Protein AF-A0AAD6B1Y8-F1 (afdb_monomer_lite)

Structure (mmCIF, N/CA/C/O backbone):
data_AF-A0AAD6B1Y8-F1
#
_entry.id   AF-A0AAD6B1Y8-F1
#
loop_
_atom_site.group_PDB
_atom_site.id
_atom_site.type_symbol
_atom_site.label_atom_id
_atom_site.label_alt_id
_atom_site.label_comp_id
_atom_site.label_asym_id
_atom_site.label_entity_id
_atom_site.label_seq_id
_atom_site.pdbx_PDB_ins_code
_atom_site.Cartn_x
_atom_site.Cartn_y
_atom_site.Cartn_z
_atom_site.occupancy
_atom_site.B_iso_or_equiv
_atom_site.auth_seq_id
_atom_site.auth_comp_id
_atom_site.auth_asym_id
_atom_site.auth_atom_id
_atom_site.pdbx_PDB_model_num
ATOM 1 N N . MET A 1 1 ? -4.781 -12.035 44.241 1.00 26.91 1 MET A N 1
ATOM 2 C CA . MET A 1 1 ? -5.390 -10.753 43.841 1.00 26.91 1 MET A CA 1
ATOM 3 C C . MET A 1 1 ? -4.425 -10.147 42.838 1.00 26.91 1 MET A C 1
ATOM 5 O O . MET A 1 1 ? -3.448 -9.538 43.237 1.00 26.91 1 MET A O 1
ATOM 9 N N . SER A 1 2 ? -4.570 -10.517 41.568 1.00 26.05 2 SER A N 1
ATOM 10 C CA . SER A 1 2 ? -3.719 -10.046 40.472 1.00 26.05 2 SER A CA 1
ATOM 11 C C . SER A 1 2 ? -4.539 -9.040 39.681 1.00 26.05 2 SER A C 1
ATOM 13 O O . SER A 1 2 ? -5.476 -9.432 38.985 1.00 26.05 2 SER A O 1
ATOM 15 N N . GLU A 1 3 ? -4.236 -7.759 39.865 1.00 26.23 3 GLU A N 1
ATOM 16 C CA . GLU A 1 3 ? -4.716 -6.680 39.006 1.00 26.23 3 GLU A CA 1
ATOM 17 C C . GLU A 1 3 ? -4.194 -6.952 37.591 1.00 26.23 3 GLU A C 1
ATOM 19 O O . GLU A 1 3 ? -2.999 -6.867 37.318 1.00 26.23 3 GLU A O 1
ATOM 24 N N . PHE A 1 4 ? -5.090 -7.386 36.707 1.00 29.34 4 PHE A N 1
ATOM 25 C CA . PHE A 1 4 ? -4.825 -7.434 35.277 1.00 29.34 4 PHE A CA 1
ATOM 26 C C . PHE A 1 4 ? -4.976 -5.996 34.778 1.00 29.34 4 PHE A C 1
ATOM 28 O O . PHE A 1 4 ? -6.099 -5.510 34.644 1.00 29.34 4 PHE A O 1
ATOM 35 N N . ASN A 1 5 ? -3.853 -5.302 34.574 1.00 32.62 5 ASN A N 1
ATOM 36 C CA . ASN A 1 5 ? -3.841 -4.003 33.904 1.00 32.62 5 ASN A CA 1
ATOM 37 C C . ASN A 1 5 ? -4.559 -4.141 32.557 1.00 32.62 5 ASN A C 1
ATOM 39 O O . ASN A 1 5 ? -4.188 -4.955 31.713 1.00 32.62 5 ASN A O 1
ATOM 43 N N . GLN A 1 6 ? -5.630 -3.373 32.398 1.00 37.75 6 GLN A N 1
ATOM 44 C CA . GLN A 1 6 ? -6.569 -3.450 31.286 1.00 37.75 6 GLN A CA 1
ATOM 45 C C . GLN A 1 6 ? -6.291 -2.304 30.305 1.00 37.75 6 GLN A C 1
ATOM 47 O O . GLN A 1 6 ? -7.173 -1.519 29.976 1.00 37.75 6 GLN A O 1
ATOM 52 N N . GLU A 1 7 ? -5.031 -2.168 29.892 1.00 41.84 7 GLU A N 1
ATOM 53 C CA . GLU A 1 7 ? -4.604 -1.124 28.959 1.00 41.84 7 GLU A CA 1
ATOM 54 C C . GLU A 1 7 ? -4.794 -1.604 27.515 1.00 41.84 7 GLU A C 1
ATOM 56 O O . GLU A 1 7 ? -4.321 -2.673 27.127 1.00 41.84 7 GLU A O 1
ATOM 61 N N . SER A 1 8 ? -5.525 -0.824 26.714 1.00 42.97 8 SER A N 1
ATOM 62 C CA . SER A 1 8 ? -5.563 -0.986 25.260 1.00 42.97 8 SER A CA 1
ATOM 63 C C . SER A 1 8 ? -4.232 -0.522 24.676 1.00 42.97 8 SER A C 1
ATOM 65 O O . SER A 1 8 ? -3.826 0.618 24.913 1.00 42.97 8 SER A O 1
ATOM 67 N N . LEU A 1 9 ? -3.574 -1.381 23.902 1.00 48.59 9 LEU A N 1
ATOM 68 C CA . LEU A 1 9 ? -2.356 -1.033 23.178 1.00 48.59 9 LEU A CA 1
ATOM 69 C C . LEU A 1 9 ? -2.739 -0.483 21.803 1.00 48.59 9 LEU A C 1
ATOM 71 O O . LEU A 1 9 ? -3.469 -1.122 21.043 1.00 48.59 9 LEU A O 1
ATOM 75 N N . VAL A 1 10 ? -2.258 0.721 21.502 1.00 47.25 10 VAL A N 1
ATOM 76 C CA . VAL A 1 10 ? -2.317 1.297 20.158 1.00 47.25 10 VAL A CA 1
ATOM 77 C C . VAL A 1 10 ? -0.934 1.130 19.557 1.00 47.25 10 VAL A C 1
ATOM 79 O O . VAL A 1 10 ? 0.020 1.755 20.018 1.00 47.25 10 VAL A O 1
ATOM 82 N N . GLU A 1 11 ? -0.825 0.275 18.548 1.00 47.88 11 GLU A N 1
ATOM 83 C CA . GLU A 1 11 ? 0.389 0.172 17.749 1.00 47.88 11 GLU A CA 1
ATOM 84 C C . GLU A 1 11 ? 0.229 1.063 16.521 1.00 47.88 11 GLU A C 1
ATOM 86 O O . GLU A 1 11 ? -0.596 0.817 15.635 1.00 47.88 11 GLU A O 1
ATOM 91 N N . THR A 1 12 ? 0.997 2.150 16.510 1.00 38.41 12 THR A N 1
ATOM 92 C CA . THR A 1 12 ? 1.109 3.055 15.371 1.00 38.41 12 THR A CA 1
ATOM 93 C C . THR A 1 12 ? 2.178 2.520 14.431 1.00 38.41 12 THR A C 1
ATOM 95 O O . THR A 1 12 ? 3.364 2.566 14.766 1.00 38.41 12 THR A O 1
ATOM 98 N N . ASN A 1 13 ? 1.775 2.023 13.264 1.00 40.09 13 ASN A N 1
ATOM 99 C CA . ASN A 1 13 ? 2.713 1.773 12.181 1.00 40.09 13 ASN A CA 1
ATOM 100 C C . ASN A 1 13 ? 2.734 3.030 11.308 1.00 40.09 13 ASN A C 1
ATOM 102 O O . ASN A 1 13 ? 1.847 3.225 10.477 1.00 40.09 13 ASN A O 1
ATOM 106 N N . GLU A 1 14 ? 3.749 3.879 11.512 1.00 35.28 14 GLU A N 1
ATOM 107 C CA . GLU A 1 14 ? 4.133 4.893 10.521 1.00 35.28 14 GLU A CA 1
ATOM 108 C C . GLU A 1 14 ? 4.705 4.169 9.301 1.00 35.28 14 GLU A C 1
ATOM 110 O O . GLU A 1 14 ? 5.918 4.084 9.076 1.00 35.28 14 GLU A O 1
ATOM 115 N N . ASP A 1 15 ? 3.811 3.576 8.519 1.00 37.34 15 ASP A N 1
ATOM 116 C CA . ASP A 1 15 ? 4.142 3.026 7.224 1.00 37.34 15 ASP A CA 1
ATOM 117 C C . ASP A 1 15 ? 4.312 4.202 6.261 1.00 37.34 15 ASP A C 1
ATOM 119 O O . ASP A 1 15 ? 3.433 4.537 5.468 1.00 37.34 15 ASP A O 1
ATOM 123 N N . ILE A 1 16 ? 5.511 4.800 6.252 1.00 34.41 16 ILE A N 1
ATOM 124 C CA . ILE A 1 16 ? 6.015 5.417 5.024 1.00 34.41 16 ILE A CA 1
ATOM 125 C C . ILE A 1 16 ? 6.023 4.286 3.999 1.00 34.41 16 ILE A C 1
ATOM 127 O O . ILE A 1 16 ? 6.960 3.487 3.947 1.00 34.41 16 ILE A O 1
ATOM 131 N N . MET A 1 17 ? 4.938 4.183 3.234 1.00 37.69 17 MET A N 1
ATOM 132 C CA . MET A 1 17 ? 4.655 3.068 2.349 1.00 37.69 17 MET A CA 1
ATOM 133 C C . MET A 1 17 ? 5.625 3.082 1.165 1.00 37.69 17 MET A C 1
ATOM 135 O O . MET A 1 17 ? 5.318 3.505 0.058 1.00 37.69 17 MET A O 1
ATOM 139 N N . ALA A 1 18 ? 6.831 2.589 1.412 1.00 30.23 18 ALA A N 1
ATOM 140 C CA . ALA A 1 18 ? 7.422 1.573 0.575 1.00 30.23 18 ALA A CA 1
ATOM 141 C C . ALA A 1 18 ? 7.350 0.284 1.405 1.00 30.23 18 ALA A C 1
ATOM 143 O O . ALA A 1 18 ? 8.108 0.167 2.374 1.00 30.23 18 ALA A O 1
ATOM 144 N N . PRO A 1 19 ? 6.457 -0.668 1.070 1.00 30.97 19 PRO A N 1
ATOM 145 C CA . PRO A 1 19 ? 6.455 -1.977 1.708 1.00 30.97 19 PRO A CA 1
ATOM 146 C C . PRO A 1 19 ? 7.891 -2.508 1.762 1.00 30.97 19 PRO A C 1
ATOM 148 O O . PRO A 1 19 ? 8.639 -2.385 0.787 1.00 30.97 19 PRO A O 1
ATOM 151 N N . ALA A 1 20 ? 8.314 -3.105 2.877 1.00 32.75 20 ALA A N 1
ATOM 152 C CA . ALA A 1 20 ? 9.640 -3.721 2.961 1.00 32.75 20 ALA A CA 1
ATOM 153 C C . ALA A 1 20 ? 9.843 -4.801 1.870 1.00 32.75 20 ALA A C 1
ATOM 155 O O . ALA A 1 20 ? 10.967 -5.025 1.421 1.00 32.75 20 ALA A O 1
ATOM 156 N N . GLU A 1 21 ? 8.755 -5.381 1.347 1.00 32.91 21 GLU A N 1
ATOM 157 C CA . GLU A 1 21 ? 8.773 -6.250 0.164 1.00 32.91 21 GLU A CA 1
ATOM 158 C C . GLU A 1 21 ? 8.946 -5.499 -1.173 1.00 32.91 21 GLU A C 1
ATOM 160 O O . GLU A 1 21 ? 9.473 -6.059 -2.138 1.00 32.91 21 GLU A O 1
ATOM 165 N N . ASP A 1 22 ? 8.583 -4.218 -1.247 1.00 38.00 22 ASP A N 1
ATOM 166 C CA . ASP A 1 22 ? 8.652 -3.383 -2.453 1.00 38.00 22 ASP A CA 1
ATOM 167 C C . ASP A 1 22 ? 10.008 -2.680 -2.627 1.00 38.00 22 ASP A C 1
ATOM 169 O O . ASP A 1 22 ? 10.429 -2.388 -3.748 1.00 38.00 22 ASP A O 1
ATOM 173 N N . LYS A 1 23 ? 10.800 -2.541 -1.551 1.00 31.73 23 LYS A N 1
ATOM 174 C CA . LYS A 1 23 ? 12.225 -2.178 -1.683 1.00 31.73 23 LYS A CA 1
ATOM 175 C C . LYS A 1 23 ? 12.983 -3.189 -2.547 1.00 31.73 23 LYS A C 1
ATOM 177 O O . LYS A 1 23 ? 13.841 -2.794 -3.332 1.00 31.73 23 LYS A O 1
ATOM 182 N N . SER A 1 24 ? 12.629 -4.477 -2.486 1.00 33.78 24 SER A N 1
ATOM 183 C CA . SER A 1 24 ? 13.237 -5.517 -3.333 1.00 33.78 24 SER A CA 1
ATOM 184 C C . SER A 1 24 ? 12.804 -5.438 -4.806 1.00 33.78 24 SER A C 1
ATOM 186 O O . SER A 1 24 ? 13.531 -5.888 -5.694 1.00 33.78 24 SER A O 1
ATOM 188 N N . ARG A 1 25 ? 11.637 -4.837 -5.085 1.00 41.16 25 ARG A N 1
ATOM 189 C CA . ARG A 1 25 ? 11.086 -4.665 -6.436 1.00 41.16 25 ARG A CA 1
ATOM 190 C C . ARG A 1 25 ? 11.638 -3.404 -7.108 1.00 41.16 25 ARG A C 1
ATOM 192 O O . ARG A 1 25 ? 11.994 -3.465 -8.281 1.00 41.16 25 ARG A O 1
ATOM 199 N N . CYS A 1 26 ? 11.841 -2.332 -6.339 1.00 43.19 26 CYS A N 1
ATOM 200 C CA . CYS A 1 26 ? 12.569 -1.123 -6.753 1.00 43.19 26 CYS A CA 1
ATOM 201 C C . CYS A 1 26 ? 14.099 -1.302 -6.849 1.00 43.19 26 CYS A C 1
ATOM 203 O O . CYS A 1 26 ? 14.780 -0.416 -7.355 1.00 43.19 26 CYS A O 1
ATOM 205 N N . SER A 1 27 ? 14.647 -2.435 -6.392 1.00 47.69 27 SER A N 1
ATOM 206 C CA . SER A 1 27 ? 16.080 -2.769 -6.512 1.00 47.69 27 SER A CA 1
ATOM 207 C C . SER A 1 27 ? 16.443 -3.495 -7.815 1.00 47.69 27 SER A C 1
ATOM 209 O O . SER A 1 27 ? 17.610 -3.825 -8.024 1.00 47.69 27 SER A O 1
ATOM 211 N N . ARG A 1 28 ? 15.460 -3.818 -8.665 1.00 65.62 28 ARG A N 1
ATOM 212 C CA . ARG A 1 28 ? 15.698 -4.563 -9.910 1.00 65.62 28 ARG A CA 1
ATOM 213 C C . ARG A 1 28 ? 16.242 -3.657 -11.006 1.00 65.62 28 ARG A C 1
ATOM 215 O O . ARG A 1 28 ? 15.999 -2.450 -11.003 1.00 65.62 28 ARG A O 1
ATOM 222 N N . SER A 1 29 ? 16.974 -4.255 -11.946 1.00 70.56 29 SER A N 1
ATOM 223 C CA . SER A 1 29 ? 17.550 -3.524 -13.074 1.00 70.56 29 SER A CA 1
ATOM 224 C C . SER A 1 29 ? 16.442 -2.787 -13.838 1.00 70.56 29 SER A C 1
ATOM 226 O O . SER A 1 29 ? 15.375 -3.357 -14.089 1.00 70.56 29 SER A O 1
ATOM 228 N N . PRO A 1 30 ? 16.658 -1.519 -14.219 1.00 71.75 30 PRO A N 1
ATOM 229 C CA . PRO A 1 30 ? 15.602 -0.700 -14.790 1.00 71.75 30 PRO A CA 1
ATOM 230 C C . PRO A 1 30 ? 15.189 -1.230 -16.172 1.00 71.75 30 PRO A C 1
ATOM 232 O O . PRO A 1 30 ? 16.016 -1.333 -17.080 1.00 71.75 30 PRO A O 1
ATOM 235 N N . ILE A 1 31 ? 13.901 -1.547 -16.355 1.00 71.88 31 ILE A N 1
ATOM 236 C CA . ILE A 1 31 ? 13.322 -1.912 -17.667 1.00 71.88 31 ILE A CA 1
ATOM 237 C C . ILE A 1 31 ? 13.244 -0.675 -18.573 1.00 71.88 31 ILE A C 1
ATOM 239 O O . ILE A 1 31 ? 13.531 -0.731 -19.770 1.00 71.88 31 ILE A O 1
ATOM 243 N N . MET A 1 32 ? 12.873 0.464 -17.989 1.00 69.00 32 MET A N 1
ATOM 244 C CA . MET A 1 32 ? 12.789 1.749 -18.671 1.00 69.00 32 MET A CA 1
ATOM 245 C C . MET A 1 32 ? 14.070 2.544 -18.437 1.00 69.00 32 MET A C 1
ATOM 247 O O . MET A 1 32 ? 14.670 2.474 -17.369 1.00 69.00 32 MET A O 1
ATOM 251 N N . LYS A 1 33 ? 14.522 3.292 -19.441 1.00 6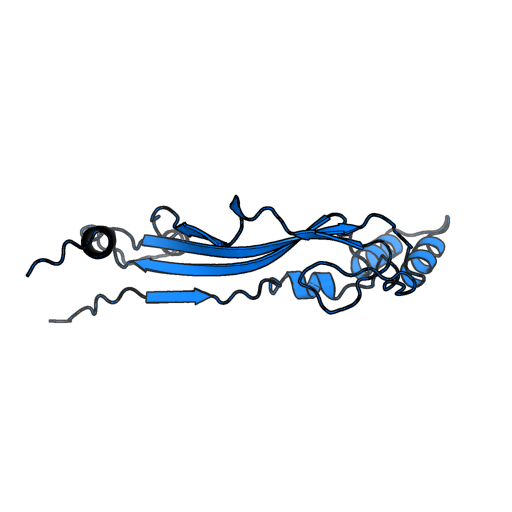6.12 33 LYS A N 1
ATOM 252 C CA . LYS A 1 33 ? 15.674 4.179 -19.305 1.00 66.12 33 LYS A CA 1
ATOM 253 C C . LYS A 1 33 ? 15.406 5.177 -18.177 1.00 66.12 33 LYS A C 1
ATOM 255 O O . LYS A 1 33 ? 14.322 5.757 -18.137 1.00 66.12 33 LYS A O 1
ATOM 260 N N . ASN A 1 34 ? 16.391 5.394 -17.299 1.00 61.75 34 ASN A N 1
ATOM 261 C CA . ASN A 1 34 ? 16.322 6.472 -16.313 1.00 61.75 34 ASN A CA 1
ATOM 262 C C . ASN A 1 34 ? 15.933 7.763 -17.040 1.00 61.75 34 ASN A C 1
ATOM 264 O O . ASN A 1 34 ? 16.552 8.107 -18.050 1.00 61.75 34 ASN A O 1
ATOM 268 N N . GLY A 1 35 ? 14.861 8.394 -16.560 1.00 63.66 35 GLY A N 1
ATOM 269 C CA . GLY A 1 35 ? 14.179 9.488 -17.237 1.00 63.66 35 GLY A CA 1
ATOM 270 C C . GLY A 1 35 ? 15.128 10.533 -17.805 1.00 63.66 35 GLY A C 1
ATOM 271 O O . GLY A 1 35 ? 16.059 10.970 -17.131 1.00 63.66 35 GLY A O 1
ATOM 272 N N . PHE A 1 36 ? 14.879 10.950 -19.043 1.00 65.69 36 PHE A N 1
ATOM 273 C CA . PHE A 1 36 ? 15.433 12.207 -19.522 1.00 65.69 36 PHE A CA 1
ATOM 274 C C . PHE A 1 36 ? 14.725 13.359 -18.799 1.00 65.69 36 PHE A C 1
ATOM 276 O O . PHE A 1 36 ? 13.564 13.229 -18.424 1.00 65.69 36 PHE A O 1
ATOM 283 N N . PHE A 1 37 ? 15.434 14.463 -18.582 1.00 75.12 37 PHE A N 1
ATOM 284 C CA . PHE A 1 37 ? 14.902 15.677 -17.949 1.00 75.12 37 PHE A CA 1
ATOM 285 C C . PHE A 1 37 ? 14.894 16.840 -18.945 1.00 75.12 37 PHE A C 1
ATOM 287 O O . PHE A 1 37 ? 15.170 17.991 -18.601 1.00 75.12 37 PHE A O 1
ATOM 294 N N . MET A 1 38 ? 14.663 16.528 -20.219 1.00 72.19 38 MET A N 1
ATOM 295 C CA . MET A 1 38 ? 14.757 17.506 -21.297 1.00 72.19 38 MET A CA 1
ATOM 296 C C . MET A 1 38 ? 13.495 18.366 -21.372 1.00 72.19 38 MET A C 1
ATOM 298 O O . MET A 1 38 ? 13.564 19.511 -21.822 1.00 72.19 38 MET A O 1
ATOM 302 N N . GLN A 1 39 ? 12.348 17.851 -20.918 1.00 74.44 39 GLN A N 1
ATOM 303 C CA . GLN A 1 39 ? 11.101 18.602 -20.826 1.00 74.44 39 GLN A CA 1
ATOM 304 C C . GLN A 1 39 ? 10.929 19.179 -19.416 1.00 74.44 39 GLN A C 1
ATOM 306 O O . GLN A 1 39 ? 11.257 18.551 -18.408 1.00 74.44 39 GLN A O 1
ATOM 311 N N . LYS A 1 40 ? 10.364 20.389 -19.324 1.00 76.94 40 LYS A N 1
ATOM 312 C CA . LYS A 1 40 ? 10.010 21.023 -18.043 1.00 76.94 40 LYS A CA 1
ATOM 313 C C . LYS A 1 40 ? 8.738 20.392 -17.463 1.00 76.94 40 LYS A C 1
ATOM 315 O O . LYS A 1 40 ? 7.684 21.022 -17.449 1.00 76.94 40 LYS A O 1
ATOM 320 N N . ASN A 1 41 ? 8.845 19.149 -17.006 1.00 76.31 41 ASN A N 1
ATOM 321 C CA . ASN A 1 41 ? 7.756 18.415 -16.373 1.00 76.31 41 ASN A CA 1
ATOM 322 C C . ASN A 1 41 ? 7.770 18.666 -14.864 1.00 76.31 41 ASN A C 1
ATOM 324 O O . ASN A 1 41 ? 8.567 18.086 -14.129 1.00 76.31 41 ASN A O 1
ATOM 328 N N . PHE A 1 42 ? 6.884 19.551 -14.414 1.00 80.69 42 PHE A N 1
ATOM 329 C CA . PHE A 1 42 ? 6.650 19.840 -13.002 1.00 80.69 42 PHE A CA 1
ATOM 330 C C . PHE A 1 42 ? 5.203 19.514 -12.655 1.00 80.69 42 PHE A C 1
ATOM 332 O O . PHE A 1 42 ? 4.286 19.853 -13.406 1.00 80.69 42 PHE A O 1
ATOM 339 N N . ALA A 1 43 ? 5.003 18.874 -11.507 1.00 77.62 43 ALA A N 1
ATOM 340 C CA . ALA A 1 43 ? 3.683 18.602 -10.963 1.00 77.62 43 ALA A CA 1
ATOM 341 C C . ALA A 1 43 ? 3.402 19.522 -9.776 1.00 77.62 43 ALA A C 1
ATOM 343 O O . ALA A 1 43 ? 4.298 19.913 -9.029 1.00 77.62 43 ALA A O 1
ATOM 344 N N . ARG A 1 44 ? 2.132 19.877 -9.589 1.00 74.06 44 ARG A N 1
ATOM 345 C CA . ARG A 1 44 ? 1.713 20.715 -8.464 1.00 74.06 44 ARG A CA 1
ATOM 346 C C . ARG A 1 44 ? 2.001 19.985 -7.146 1.00 74.06 44 ARG A C 1
ATOM 348 O O . ARG A 1 44 ? 1.501 18.884 -6.951 1.00 74.06 44 ARG A O 1
ATOM 355 N N . GLY A 1 45 ? 2.768 20.614 -6.254 1.00 71.50 45 GLY A N 1
ATOM 356 C CA . GLY A 1 45 ? 3.147 20.037 -4.956 1.00 71.50 45 GLY A CA 1
ATOM 357 C C . GLY A 1 45 ? 4.440 19.212 -4.967 1.00 71.50 45 GLY A C 1
ATOM 358 O O . GLY A 1 45 ? 4.844 18.739 -3.911 1.00 71.50 45 GLY A O 1
ATOM 359 N N . ILE A 1 46 ? 5.104 19.071 -6.122 1.00 78.06 46 ILE A N 1
ATOM 360 C CA . ILE A 1 46 ? 6.408 18.408 -6.245 1.00 78.06 46 ILE A CA 1
ATOM 361 C C . ILE A 1 46 ? 7.410 19.416 -6.805 1.00 78.06 46 ILE A C 1
ATOM 363 O O . ILE A 1 46 ? 7.278 19.881 -7.936 1.00 78.06 46 ILE A O 1
ATOM 367 N N . GLU A 1 47 ? 8.410 19.766 -5.999 1.00 74.25 47 GLU A N 1
ATOM 368 C CA . GLU A 1 47 ? 9.435 20.743 -6.385 1.00 74.25 47 GLU A CA 1
ATOM 369 C C . GLU A 1 47 ? 10.505 20.134 -7.300 1.00 74.25 47 GLU A C 1
ATOM 371 O O . GLU A 1 47 ? 11.151 20.848 -8.069 1.00 74.25 47 GLU A O 1
ATOM 376 N N . GLN A 1 48 ? 10.686 18.810 -7.255 1.00 81.06 48 GLN A N 1
ATOM 377 C CA . GLN A 1 48 ? 11.614 18.116 -8.140 1.00 81.06 48 GLN A CA 1
ATOM 378 C C . GLN A 1 48 ? 11.052 17.996 -9.561 1.00 81.06 48 GLN A C 1
ATOM 380 O O . GLN A 1 48 ? 9.881 17.674 -9.771 1.00 81.06 48 GLN A O 1
ATOM 385 N N . GLN A 1 49 ? 11.923 18.199 -10.552 1.00 80.81 49 GLN A N 1
ATOM 386 C CA . GLN A 1 49 ? 11.590 17.929 -11.946 1.00 80.81 49 GLN A CA 1
ATOM 387 C C . GLN A 1 49 ? 11.320 16.435 -12.131 1.00 80.81 49 GLN A C 1
ATOM 389 O O . GLN A 1 49 ? 12.083 15.587 -11.664 1.00 80.81 49 GLN A O 1
ATOM 394 N N . LEU A 1 50 ? 10.238 16.122 -12.833 1.00 81.94 50 LEU A N 1
ATOM 395 C CA . LEU A 1 50 ? 9.838 14.758 -13.125 1.00 81.94 50 LEU A CA 1
ATOM 396 C C . LEU A 1 50 ? 10.478 14.271 -14.435 1.00 81.94 50 LEU A C 1
ATOM 398 O O . LEU A 1 50 ? 10.639 15.065 -15.366 1.00 81.94 50 LEU A O 1
ATOM 402 N N . PRO A 1 51 ? 10.808 12.971 -14.535 1.00 81.44 51 PRO A N 1
ATOM 403 C CA . PRO A 1 51 ? 11.149 12.316 -15.790 1.00 81.44 51 PRO A CA 1
ATOM 404 C C . PRO A 1 51 ? 10.205 12.632 -16.952 1.00 81.44 51 PRO A C 1
ATOM 406 O O . PRO A 1 51 ? 8.979 12.629 -16.806 1.00 81.44 51 PRO A O 1
ATOM 409 N N . ASP A 1 52 ? 10.787 12.803 -18.135 1.00 78.69 52 ASP A N 1
ATOM 410 C CA . ASP A 1 52 ? 10.059 12.922 -19.393 1.00 78.69 52 ASP A CA 1
ATOM 411 C C . ASP A 1 52 ? 9.156 11.699 -19.617 1.00 78.69 52 ASP A C 1
ATOM 413 O O . ASP A 1 52 ? 9.588 10.551 -19.500 1.00 78.69 52 ASP A O 1
ATOM 417 N N . GLY A 1 53 ? 7.881 11.948 -19.935 1.00 76.94 53 GLY A N 1
ATOM 418 C CA . GLY A 1 53 ? 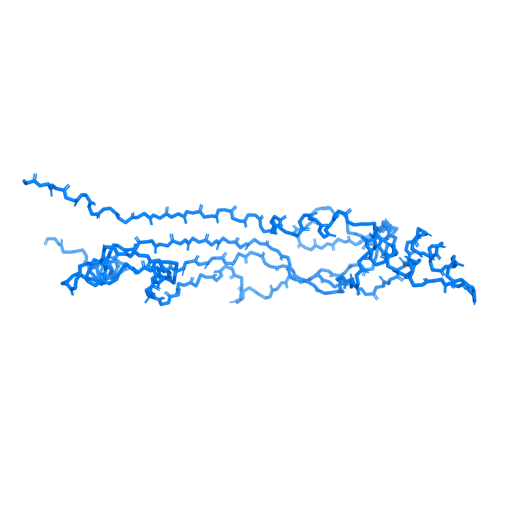6.882 10.899 -20.161 1.00 76.94 53 GLY A CA 1
ATOM 419 C C . GLY A 1 53 ? 6.112 10.447 -18.917 1.00 76.94 53 GLY A C 1
ATOM 420 O O . GLY A 1 53 ? 5.162 9.674 -19.068 1.00 76.94 53 GLY A O 1
ATOM 421 N N . MET A 1 54 ? 6.454 10.945 -17.722 1.00 82.50 54 MET A N 1
ATOM 422 C CA . MET A 1 54 ? 5.668 10.731 -16.507 1.00 82.50 54 MET A CA 1
ATOM 423 C C . MET A 1 54 ? 4.639 11.848 -16.316 1.00 82.50 54 MET A C 1
ATOM 425 O O . MET A 1 54 ? 4.962 13.034 -16.342 1.00 82.50 54 MET A O 1
ATOM 429 N N . VAL A 1 55 ? 3.386 11.460 -16.104 1.00 84.94 55 VAL A N 1
ATOM 430 C CA . VAL A 1 55 ? 2.268 12.365 -15.841 1.00 84.94 55 VAL A CA 1
ATOM 431 C C . VAL A 1 55 ? 1.799 12.130 -14.418 1.00 84.94 55 VAL A C 1
ATOM 433 O O . VAL A 1 55 ? 1.480 11.003 -14.045 1.00 84.94 55 VAL A O 1
ATOM 436 N N . VAL A 1 56 ? 1.747 13.200 -13.631 1.00 85.12 56 VAL A N 1
ATOM 437 C CA . VAL A 1 56 ? 1.283 13.158 -12.244 1.00 85.12 56 VAL A CA 1
ATOM 438 C C . VAL A 1 56 ? 0.058 14.044 -12.120 1.00 85.12 56 VAL A C 1
ATOM 440 O O . VAL A 1 56 ? 0.100 15.228 -12.452 1.00 85.12 56 VAL A O 1
ATOM 443 N N . ALA A 1 57 ? -1.032 13.465 -11.636 1.00 83.94 57 ALA A N 1
ATOM 444 C CA . ALA A 1 57 ? -2.264 14.167 -11.330 1.00 83.94 57 ALA A CA 1
ATOM 445 C C . ALA A 1 57 ? -2.537 14.063 -9.830 1.00 83.94 57 ALA A C 1
ATOM 447 O O . ALA A 1 57 ? -2.477 12.978 -9.255 1.00 83.94 57 ALA A O 1
ATOM 448 N N . SER A 1 58 ? -2.852 15.183 -9.182 1.00 80.56 58 SER A N 1
ATOM 449 C CA . SER A 1 58 ? -3.393 15.144 -7.824 1.00 80.56 58 SER A CA 1
ATOM 450 C C . SER A 1 58 ? -4.763 14.473 -7.861 1.00 80.56 58 SER A C 1
ATOM 452 O O . SER A 1 58 ? -5.619 14.871 -8.656 1.00 80.56 58 SER A O 1
ATOM 454 N N . VAL A 1 59 ? -4.973 13.477 -7.007 1.00 80.19 59 VAL A N 1
ATOM 455 C CA . VAL A 1 59 ? -6.282 12.833 -6.845 1.00 80.19 59 VAL A CA 1
ATOM 456 C C . VAL A 1 59 ? -7.291 13.876 -6.309 1.00 80.19 59 VAL A C 1
ATOM 458 O O . VAL A 1 59 ? -6.862 14.816 -5.643 1.00 80.19 59 VAL A O 1
ATOM 461 N N . PRO A 1 60 ? -8.602 13.804 -6.600 1.00 77.62 60 PRO A N 1
ATOM 462 C CA . PRO A 1 60 ? -9.569 14.783 -6.094 1.00 77.62 60 PRO A CA 1
ATOM 463 C C . PRO A 1 60 ? -9.577 14.888 -4.562 1.00 77.62 60 PRO A C 1
ATOM 465 O O . PRO A 1 60 ? -9.356 13.897 -3.866 1.00 77.62 60 PRO A O 1
ATOM 468 N N . THR A 1 61 ? -9.826 16.086 -4.030 1.00 70.31 61 THR A N 1
ATOM 469 C CA . THR A 1 61 ? -9.769 16.362 -2.584 1.00 70.31 61 THR A CA 1
ATOM 470 C C . THR A 1 61 ? -10.813 15.599 -1.777 1.00 70.31 61 THR A C 1
ATOM 472 O O . THR A 1 61 ? -10.609 15.385 -0.592 1.00 70.31 61 THR A O 1
ATOM 475 N N . GLU A 1 62 ? -11.905 15.157 -2.402 1.00 72.38 62 GLU A N 1
ATOM 476 C CA . GLU A 1 62 ? -12.987 14.409 -1.750 1.00 72.38 62 GLU A CA 1
ATOM 477 C C . GLU A 1 62 ? -12.532 13.040 -1.233 1.00 72.38 62 GLU A C 1
ATOM 479 O O . GLU A 1 62 ? -13.142 12.492 -0.320 1.00 72.38 62 GLU A O 1
ATOM 484 N N . VAL A 1 63 ? -11.469 12.487 -1.819 1.00 68.81 63 VAL A N 1
ATOM 485 C CA . VAL A 1 63 ? -10.875 11.205 -1.412 1.00 68.81 63 VAL A CA 1
ATOM 486 C C . VAL A 1 63 ? -9.499 11.383 -0.760 1.00 68.81 63 VAL A C 1
ATOM 488 O O . VAL A 1 63 ? -8.834 10.395 -0.453 1.00 68.81 63 VAL A O 1
ATOM 491 N N . GLN A 1 64 ? -9.060 12.631 -0.565 1.00 71.81 64 GLN A N 1
ATOM 492 C CA . GLN A 1 64 ? -7.853 12.968 0.187 1.00 71.81 64 GLN A CA 1
ATOM 493 C C . GLN A 1 64 ? -8.204 13.300 1.637 1.00 71.81 64 GLN A C 1
ATOM 495 O O . GLN A 1 64 ? -9.282 13.814 1.923 1.00 71.81 64 GLN A O 1
ATOM 500 N N . CYS A 1 65 ? -7.268 13.042 2.549 1.00 80.19 65 CYS A N 1
ATOM 501 C CA . CYS A 1 65 ? -7.470 13.181 3.996 1.00 80.19 65 CYS A CA 1
ATOM 502 C C . CYS A 1 65 ? -8.706 12.417 4.493 1.00 80.19 65 CYS A C 1
ATOM 504 O O . CYS A 1 65 ? -9.452 12.906 5.339 1.00 80.19 65 CYS A O 1
ATOM 506 N N . HIS A 1 66 ? -8.919 11.220 3.944 1.00 81.69 66 HIS A N 1
ATOM 507 C CA . HIS A 1 66 ? -10.004 10.347 4.358 1.00 81.69 66 HIS A CA 1
ATOM 508 C C . HIS A 1 66 ? -9.520 9.418 5.469 1.00 81.69 66 HIS A C 1
ATOM 510 O O . HIS A 1 66 ? -8.553 8.669 5.297 1.00 81.69 66 HIS A O 1
ATOM 516 N N . GLU A 1 67 ? -10.214 9.482 6.598 1.00 85.94 67 GLU A N 1
ATOM 517 C CA . GLU A 1 67 ? -10.032 8.599 7.739 1.00 85.94 67 GLU A CA 1
ATOM 518 C C . GLU A 1 67 ? -11.031 7.444 7.641 1.00 85.94 67 GLU A C 1
ATOM 520 O O . GLU A 1 67 ? -12.230 7.653 7.449 1.00 85.94 67 GLU A O 1
ATOM 525 N N . GLU A 1 68 ? -10.540 6.219 7.755 1.00 87.75 68 GLU A N 1
ATOM 526 C CA . GLU A 1 68 ? -11.354 5.013 7.772 1.00 87.75 68 GLU A CA 1
ATOM 527 C C . GLU A 1 68 ? -11.037 4.208 9.029 1.00 87.75 68 GLU A C 1
ATOM 529 O O . GLU A 1 68 ? -9.904 3.775 9.245 1.00 87.75 68 GLU A O 1
ATOM 534 N N . LEU A 1 69 ? -12.063 3.996 9.850 1.00 89.69 69 LEU A N 1
ATOM 535 C CA . LEU A 1 69 ? -12.017 3.106 10.999 1.00 89.69 69 LEU A CA 1
ATOM 536 C C . LEU A 1 69 ? -12.850 1.866 10.673 1.00 89.69 69 LEU A C 1
ATOM 538 O O . LEU A 1 69 ? -14.064 1.956 10.495 1.00 89.69 69 LEU A O 1
ATOM 542 N N . SER A 1 70 ? -12.187 0.717 10.585 1.00 90.94 70 SER A N 1
ATOM 543 C CA . SER A 1 70 ? -12.834 -0.572 10.314 1.00 90.94 70 SER A CA 1
ATOM 544 C C . SER A 1 70 ? -13.708 -1.041 11.482 1.00 90.94 70 SER A C 1
ATOM 546 O O . SER A 1 70 ? -13.580 -0.556 12.608 1.00 90.94 70 SER A O 1
ATOM 548 N N . ASP A 1 71 ? -14.590 -2.009 11.2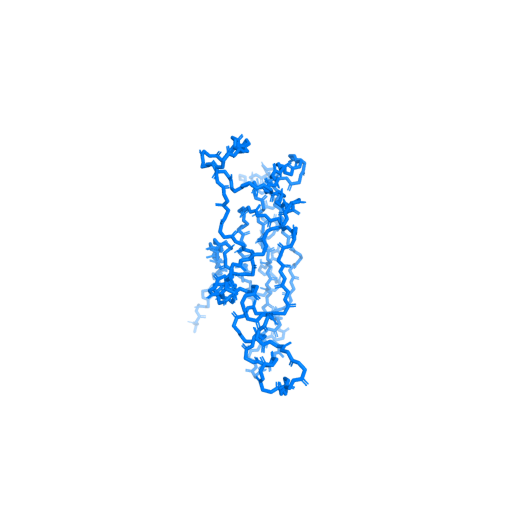31 1.00 90.56 71 ASP A N 1
ATOM 549 C CA . ASP A 1 71 ? -15.337 -2.675 12.299 1.00 90.56 71 ASP A CA 1
ATOM 550 C C . ASP A 1 71 ? -14.406 -3.551 13.163 1.00 90.56 71 ASP A C 1
ATOM 552 O O . ASP A 1 71 ? -13.489 -4.188 12.639 1.00 90.56 71 ASP A O 1
ATOM 556 N N . PRO A 1 72 ? -14.638 -3.636 14.486 1.00 89.25 72 PRO A N 1
ATOM 557 C CA . PRO A 1 72 ? -13.831 -4.466 15.373 1.00 89.25 72 PRO A CA 1
ATOM 558 C C . PRO A 1 72 ? -14.084 -5.958 15.106 1.00 89.25 72 PRO A C 1
ATOM 560 O O . PRO A 1 72 ? -15.211 -6.447 15.247 1.00 89.25 72 PRO A O 1
ATOM 563 N N . ILE A 1 73 ? -13.028 -6.702 14.781 1.00 90.38 73 ILE A N 1
ATOM 564 C CA . ILE A 1 73 ? -13.074 -8.144 14.493 1.00 90.38 73 ILE A CA 1
ATOM 565 C C . ILE A 1 73 ? -12.227 -8.938 15.497 1.00 90.38 73 ILE A C 1
ATOM 567 O O . ILE A 1 73 ? -11.282 -8.385 16.049 1.00 90.38 73 ILE A O 1
ATOM 571 N N . PRO A 1 74 ? -12.530 -10.220 15.775 1.00 86.56 74 PRO A N 1
ATOM 572 C CA . PRO A 1 74 ? -11.634 -11.074 16.556 1.00 86.56 74 PRO A CA 1
ATOM 573 C C . PRO A 1 74 ? -10.268 -11.209 15.884 1.00 86.56 74 PRO A C 1
ATOM 575 O O . PRO A 1 74 ? -10.221 -11.362 14.664 1.00 86.56 74 PRO A O 1
ATOM 578 N N . ASP A 1 75 ? -9.188 -11.183 16.669 1.00 83.69 75 ASP A N 1
ATOM 579 C CA . ASP A 1 75 ? -7.826 -11.314 16.138 1.00 83.69 75 ASP A CA 1
ATOM 580 C C . ASP A 1 75 ? -7.640 -12.647 15.377 1.00 83.69 75 ASP A C 1
ATOM 582 O O . ASP A 1 75 ? -7.709 -13.716 15.998 1.00 83.69 75 ASP A O 1
ATOM 586 N N . PRO A 1 76 ? -7.389 -12.621 14.052 1.00 80.19 76 PRO A N 1
ATOM 587 C CA . PRO A 1 76 ? -7.145 -13.828 13.273 1.00 80.19 76 PRO A CA 1
ATOM 588 C C . PRO A 1 76 ? -5.908 -14.600 13.738 1.00 80.19 76 PRO A C 1
ATOM 590 O O . PRO A 1 76 ? -5.937 -15.830 13.721 1.00 80.19 76 PRO A O 1
ATOM 593 N N . GLU A 1 77 ? -4.840 -13.918 14.165 1.00 78.19 77 GLU A N 1
ATOM 594 C CA . GLU A 1 77 ? -3.606 -14.582 14.599 1.00 78.19 77 GLU A CA 1
ATOM 595 C C . GLU A 1 77 ? -3.841 -15.349 15.900 1.00 78.19 77 GLU A C 1
ATOM 597 O O . GLU A 1 77 ? -3.502 -16.533 15.998 1.00 78.19 77 GLU A O 1
ATOM 602 N N . TYR A 1 78 ? -4.548 -14.734 16.851 1.00 73.44 78 TYR A N 1
ATOM 603 C CA . TYR A 1 78 ? -4.964 -15.381 18.094 1.00 73.44 78 TYR A CA 1
ATOM 604 C C . TYR A 1 78 ? -5.802 -16.649 17.864 1.00 73.44 78 TYR A C 1
ATOM 606 O O . TYR A 1 78 ? -5.705 -17.613 18.620 1.00 73.44 78 TYR A O 1
ATOM 614 N N . LEU A 1 79 ? -6.608 -16.704 16.802 1.00 75.00 79 LEU A N 1
ATOM 615 C CA . LEU A 1 79 ? -7.465 -17.860 16.511 1.00 75.00 79 LEU A CA 1
ATOM 616 C C . LEU A 1 79 ? -6.726 -19.060 15.897 1.00 75.00 79 LEU A C 1
ATOM 618 O O . LEU A 1 79 ? -7.303 -20.144 15.804 1.00 75.00 79 LEU A O 1
ATOM 622 N N . THR A 1 80 ? -5.470 -18.896 15.476 1.00 77.31 80 THR A N 1
ATOM 623 C CA . THR A 1 80 ? -4.700 -19.955 14.796 1.00 77.31 80 THR A CA 1
ATOM 624 C C . THR A 1 80 ? -3.817 -20.790 15.735 1.00 77.31 80 THR A C 1
ATOM 626 O O . THR A 1 80 ? -3.314 -21.838 15.323 1.00 77.31 80 THR A O 1
ATOM 629 N N . GLY A 1 81 ? -3.642 -20.369 16.996 1.00 71.88 81 GLY A N 1
ATOM 630 C CA . GLY A 1 81 ? -2.758 -21.005 17.983 1.00 71.88 81 GLY A CA 1
ATOM 631 C C . GLY A 1 81 ? -3.463 -21.734 19.138 1.00 71.88 81 GLY A C 1
ATOM 632 O O . GLY A 1 81 ? -4.686 -21.788 19.230 1.00 71.88 81 GLY A O 1
ATOM 633 N N . MET A 1 82 ? -2.670 -22.290 20.066 1.00 64.12 82 MET A N 1
ATOM 634 C CA . MET A 1 82 ? -3.173 -22.725 21.378 1.00 64.12 82 MET A CA 1
ATOM 635 C C . MET A 1 82 ? -3.335 -21.498 22.273 1.00 64.12 82 MET A C 1
ATOM 637 O O . MET A 1 82 ? -2.348 -20.958 22.772 1.00 64.12 82 MET A O 1
ATOM 641 N N . VAL A 1 83 ? -4.574 -21.054 22.456 1.00 66.81 83 VAL A N 1
ATOM 642 C CA . VAL A 1 83 ? -4.879 -19.795 23.138 1.00 66.81 83 VAL A CA 1
ATOM 643 C C . VAL A 1 83 ? -5.629 -19.985 24.444 1.00 66.81 83 VAL A C 1
ATOM 645 O O . VAL A 1 83 ? -6.612 -20.719 24.530 1.00 66.81 83 VAL A O 1
ATOM 648 N N . ASN A 1 84 ? -5.171 -19.257 25.462 1.00 66.06 84 ASN A N 1
ATOM 649 C CA . ASN A 1 84 ? -5.832 -19.143 26.755 1.00 66.06 84 ASN A CA 1
ATOM 650 C C . ASN A 1 84 ? -6.847 -18.000 26.695 1.00 66.06 84 ASN A C 1
ATOM 652 O O . ASN A 1 84 ? -6.545 -16.876 27.095 1.00 66.06 84 ASN A O 1
ATOM 656 N N . PHE A 1 85 ? -8.046 -18.285 26.189 1.00 66.44 85 PHE A N 1
ATOM 657 C CA . PHE A 1 85 ? -9.154 -17.335 26.231 1.00 66.44 85 PHE A CA 1
ATOM 658 C C . PHE A 1 85 ? -10.073 -17.623 27.422 1.00 66.44 85 PHE A C 1
ATOM 660 O O . PHE A 1 85 ? -10.191 -18.754 27.892 1.00 66.44 85 PHE A O 1
ATOM 667 N N . SER A 1 86 ? -10.741 -16.583 27.913 1.00 66.44 86 SER A N 1
ATOM 668 C CA . SER A 1 86 ? -11.826 -16.728 28.881 1.00 66.44 86 SER A CA 1
ATOM 669 C C . SER A 1 86 ? -13.156 -16.688 28.133 1.00 66.44 86 SER A C 1
ATOM 671 O O . SER A 1 86 ? -13.453 -15.715 27.439 1.00 66.44 86 SER A O 1
ATOM 673 N N . GLU A 1 87 ? -13.977 -17.732 28.283 1.00 71.00 87 GLU A N 1
ATOM 674 C CA . GLU A 1 87 ? -15.334 -17.801 27.709 1.00 71.00 87 GLU A CA 1
ATOM 675 C C . GLU A 1 87 ? -16.233 -16.652 28.193 1.00 71.00 87 GLU A C 1
ATOM 677 O O . GLU A 1 87 ? -17.167 -16.252 27.501 1.00 71.00 87 GLU A O 1
ATOM 682 N N . VAL A 1 88 ? -15.929 -16.088 29.367 1.00 71.69 88 VAL A N 1
ATOM 683 C CA . VAL A 1 88 ? -16.690 -14.990 29.975 1.00 71.69 88 VAL A CA 1
ATOM 684 C C . VAL A 1 88 ? -16.343 -13.642 29.338 1.00 71.69 88 VAL A C 1
ATOM 686 O O . VAL A 1 88 ? -17.228 -12.811 29.139 1.00 71.69 88 VAL A O 1
ATOM 689 N N . SER A 1 89 ? -15.070 -13.407 29.004 1.00 73.06 89 SER A N 1
ATOM 690 C CA . SER A 1 89 ? -14.628 -12.160 28.362 1.00 73.06 89 SER A CA 1
ATOM 691 C C . SER A 1 89 ? -14.724 -12.213 26.835 1.00 73.06 89 SER A C 1
ATOM 693 O O . SER A 1 89 ? -14.926 -11.183 26.195 1.00 73.06 89 SER A O 1
ATOM 695 N N . GLY A 1 90 ? -14.632 -13.404 26.244 1.00 80.31 90 GLY A N 1
ATOM 696 C CA . GLY A 1 90 ? -14.576 -13.603 24.800 1.00 80.31 90 GLY A CA 1
ATOM 697 C C . GLY A 1 90 ? -13.180 -13.364 24.220 1.00 80.31 90 GLY A C 1
ATOM 698 O O . GLY A 1 90 ? -12.205 -13.196 24.955 1.00 80.31 90 GLY A O 1
ATOM 699 N N . TYR A 1 91 ? -13.099 -13.375 22.888 1.00 83.00 91 TYR A N 1
ATOM 700 C CA . TYR A 1 91 ? -11.851 -13.191 22.146 1.00 83.00 91 TYR A CA 1
ATOM 701 C C . TYR A 1 91 ? -11.348 -11.739 22.193 1.00 83.00 91 TYR A C 1
ATOM 703 O O . TYR A 1 91 ? -12.174 -10.814 22.232 1.00 83.00 91 TYR A O 1
ATOM 711 N N . PRO A 1 92 ? -10.017 -11.531 22.146 1.00 85.75 92 PRO A N 1
ATOM 712 C CA . PRO A 1 92 ? -9.454 -10.214 21.883 1.00 85.75 92 PRO A CA 1
ATOM 713 C C . PRO A 1 92 ? -9.924 -9.713 20.515 1.00 85.75 92 PRO A C 1
ATOM 715 O O . PRO A 1 92 ? -10.133 -10.502 19.587 1.00 85.75 92 PRO A O 1
ATOM 718 N N . LEU A 1 93 ? -10.133 -8.402 20.412 1.00 88.69 93 LEU A N 1
ATOM 719 C CA . LEU A 1 93 ? -10.577 -7.756 19.181 1.00 88.69 93 LEU A CA 1
ATOM 720 C C . LEU A 1 93 ? -9.484 -6.846 18.639 1.00 88.69 93 LEU A C 1
ATOM 722 O O . LEU A 1 93 ? -8.754 -6.212 19.397 1.00 88.69 93 LEU A O 1
ATOM 726 N N . VAL A 1 94 ? -9.454 -6.736 17.322 1.00 90.44 94 VAL A N 1
ATOM 727 C CA . VAL A 1 94 ? -8.577 -5.863 16.561 1.00 90.44 94 VAL A CA 1
ATOM 728 C C . VAL A 1 94 ? -9.434 -4.912 15.749 1.00 90.44 94 VAL A C 1
ATOM 730 O O . VAL A 1 94 ? -10.433 -5.314 15.145 1.00 90.44 94 VAL A O 1
ATOM 733 N N . GLN A 1 95 ? -9.040 -3.645 15.734 1.00 89.81 95 GLN A N 1
ATOM 734 C CA . GLN A 1 95 ? -9.664 -2.624 14.910 1.00 89.81 95 GLN A CA 1
ATOM 735 C C . GLN A 1 95 ? -8.586 -1.831 14.181 1.00 89.81 95 GLN A C 1
ATOM 737 O O . GLN A 1 95 ? -7.660 -1.312 14.796 1.00 89.81 95 GLN A O 1
ATOM 742 N N . HIS A 1 96 ? -8.708 -1.742 12.863 1.00 91.00 96 HIS A N 1
ATOM 743 C CA . HIS A 1 96 ? -7.765 -1.012 12.025 1.00 91.00 96 HIS A CA 1
ATOM 744 C C . HIS A 1 96 ? -8.267 0.403 11.790 1.00 91.00 96 HIS A C 1
ATOM 746 O O . HIS A 1 96 ? -9.421 0.603 11.393 1.00 91.00 96 HIS A O 1
ATOM 752 N N . TRP A 1 97 ? -7.375 1.354 12.007 1.00 90.62 97 TRP A N 1
ATOM 753 C CA . TRP A 1 97 ? -7.534 2.751 11.658 1.00 90.62 97 TRP A CA 1
ATOM 754 C C . TRP A 1 97 ? -6.594 3.061 10.502 1.00 90.62 97 TRP A C 1
ATOM 756 O O . TRP A 1 97 ? -5.425 2.686 10.545 1.00 90.62 97 TRP A O 1
ATOM 766 N N . SER A 1 98 ? -7.084 3.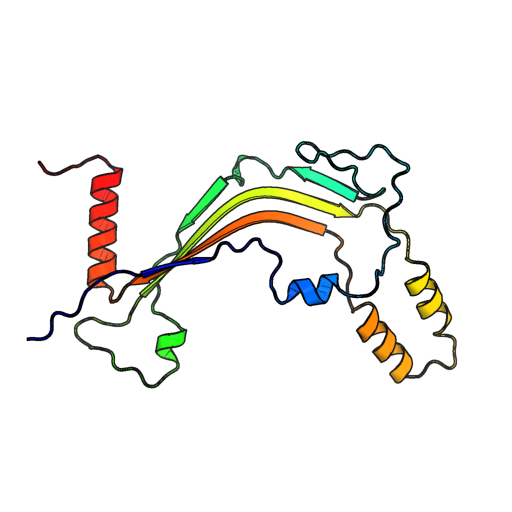729 9.466 1.00 88.38 98 SER A N 1
ATOM 767 C CA . SER A 1 98 ? -6.237 4.185 8.371 1.00 88.38 98 SER A CA 1
ATOM 768 C C . SER A 1 98 ? -6.574 5.608 7.969 1.00 88.38 98 SER A C 1
ATOM 770 O O . SER A 1 98 ? -7.741 5.988 7.895 1.00 88.38 98 SER A O 1
ATOM 772 N N . LEU A 1 99 ? -5.542 6.390 7.684 1.00 86.75 99 LEU A N 1
ATOM 773 C CA . LEU A 1 99 ? -5.655 7.758 7.214 1.00 86.75 99 LEU A CA 1
ATOM 774 C C . LEU A 1 99 ? -4.891 7.885 5.906 1.00 86.75 99 LEU A C 1
ATOM 776 O O . LEU A 1 99 ? -3.676 7.712 5.862 1.00 86.75 99 LEU A O 1
ATOM 780 N N . ARG A 1 100 ? -5.595 8.228 4.831 1.00 82.44 100 ARG A N 1
ATOM 781 C CA . ARG A 1 100 ? -4.977 8.520 3.533 1.00 82.44 100 ARG A CA 1
ATOM 782 C C . ARG A 1 100 ? -4.992 10.019 3.331 1.00 82.44 100 ARG A C 1
ATOM 784 O O . ARG A 1 100 ? -6.071 10.589 3.206 1.00 82.44 100 ARG A O 1
ATOM 791 N N . SER A 1 101 ? -3.828 10.663 3.324 1.00 78.56 101 SER A N 1
ATOM 792 C CA . SER A 1 101 ? -3.746 12.118 3.177 1.00 78.56 101 SER A CA 1
ATOM 793 C C . SER A 1 101 ? -3.701 12.527 1.700 1.00 78.56 101 SER A C 1
ATOM 795 O O . SER A 1 101 ? -4.699 12.384 0.993 1.00 78.56 101 SER A O 1
ATOM 797 N N . VAL A 1 102 ? -2.567 13.033 1.218 1.00 79.50 102 VAL A N 1
ATOM 798 C CA . VAL A 1 102 ? -2.385 13.489 -0.160 1.00 79.50 102 VAL A CA 1
ATOM 799 C C . VAL A 1 102 ? -2.010 12.306 -1.038 1.00 79.50 102 VAL A C 1
ATOM 801 O O . VAL A 1 102 ? -1.005 11.634 -0.800 1.00 79.50 102 VAL A O 1
ATOM 804 N N . LEU A 1 103 ? -2.810 12.092 -2.080 1.00 82.06 103 LEU A N 1
ATOM 805 C CA . LEU A 1 103 ? -2.603 11.052 -3.077 1.00 82.06 103 LEU A CA 1
ATOM 806 C C . LEU A 1 103 ? -2.321 11.682 -4.449 1.00 82.06 103 LEU A C 1
ATOM 808 O O . LEU A 1 103 ? -3.001 12.606 -4.905 1.00 82.06 103 LEU A O 1
ATOM 812 N N . TYR A 1 104 ? -1.326 11.133 -5.127 1.00 84.38 104 TYR A N 1
ATOM 813 C CA . TYR A 1 104 ? -0.885 11.463 -6.468 1.00 84.38 104 TYR A CA 1
ATOM 814 C C . TYR A 1 104 ? -1.064 10.245 -7.359 1.00 84.38 104 TYR A C 1
ATOM 816 O O . TYR A 1 104 ? -0.495 9.183 -7.127 1.00 84.38 104 TYR A O 1
ATOM 824 N N . HIS A 1 105 ? -1.836 10.414 -8.416 1.00 85.62 105 HIS A N 1
ATOM 825 C CA . HIS A 1 105 ? -1.975 9.422 -9.455 1.00 85.62 105 HIS A CA 1
ATOM 826 C C . HIS A 1 105 ? -0.875 9.630 -10.498 1.00 85.62 105 HIS A C 1
ATOM 828 O O . HIS A 1 105 ? -0.818 10.667 -11.163 1.00 85.62 105 HIS A O 1
ATOM 834 N N . VAL A 1 106 ? 0.009 8.648 -10.630 1.00 86.88 106 VAL A N 1
ATOM 835 C CA . VAL A 1 106 ? 1.190 8.698 -11.487 1.00 86.88 106 VAL A CA 1
ATOM 836 C C . VAL A 1 106 ? 1.019 7.707 -12.625 1.00 86.88 106 VAL A C 1
ATOM 838 O O . VAL A 1 106 ? 0.779 6.523 -12.404 1.00 86.88 106 VAL A O 1
ATOM 841 N N . LYS A 1 107 ? 1.163 8.194 -13.854 1.00 85.75 107 LYS A N 1
ATOM 842 C CA . LYS A 1 107 ? 1.031 7.403 -15.074 1.00 85.75 107 LYS A CA 1
ATOM 843 C C . LYS A 1 107 ? 2.221 7.622 -15.993 1.00 85.75 107 LYS A C 1
ATOM 845 O O . LYS A 1 107 ? 2.609 8.758 -16.262 1.00 85.75 107 LYS A O 1
ATOM 850 N N . LEU A 1 108 ? 2.755 6.538 -16.538 1.00 83.31 108 LEU A N 1
ATOM 851 C CA . LEU A 1 108 ? 3.744 6.578 -17.610 1.00 83.31 108 LEU A CA 1
ATOM 852 C C . LEU A 1 108 ? 3.028 6.622 -18.966 1.00 83.31 108 LEU A C 1
ATOM 854 O O . LEU A 1 108 ? 2.309 5.694 -19.337 1.00 83.31 108 LEU A O 1
ATOM 858 N N . ASN A 1 109 ? 3.214 7.718 -19.704 1.00 76.56 109 ASN A N 1
ATOM 859 C CA . ASN A 1 109 ? 2.596 7.945 -21.014 1.00 76.56 109 ASN A CA 1
ATOM 860 C C . ASN A 1 109 ? 3.539 7.622 -22.185 1.00 76.56 109 ASN A C 1
ATOM 862 O O . ASN A 1 109 ? 3.093 7.235 -23.261 1.00 76.56 109 ASN A O 1
ATOM 866 N N . GLN A 1 110 ? 4.848 7.772 -21.987 1.00 70.75 110 GLN A N 1
ATOM 867 C CA . GLN A 1 110 ? 5.861 7.417 -22.981 1.00 70.75 110 GLN A CA 1
ATOM 868 C C . GLN A 1 110 ? 6.854 6.445 -22.362 1.00 70.75 110 GLN A C 1
ATOM 870 O O . GLN A 1 110 ? 7.267 6.634 -21.222 1.00 70.75 110 GLN A O 1
ATOM 875 N N . TRP A 1 111 ? 7.238 5.415 -23.114 1.00 68.50 111 TRP A N 1
ATOM 876 C CA . TRP A 1 111 ? 8.204 4.415 -22.680 1.00 68.50 111 TRP A CA 1
ATOM 877 C C . TRP A 1 111 ? 9.429 4.450 -23.592 1.00 68.50 111 TRP A C 1
ATOM 879 O O . TRP A 1 111 ? 9.320 4.395 -24.815 1.00 68.50 111 TRP A O 1
ATOM 889 N N . VAL A 1 112 ? 10.610 4.543 -22.984 1.00 72.81 112 VAL A N 1
ATOM 890 C CA . VAL A 1 112 ? 11.895 4.372 -23.666 1.00 72.81 112 VAL A CA 1
ATOM 891 C C . VAL A 1 112 ? 12.610 3.241 -22.951 1.00 72.81 112 VAL A C 1
ATOM 893 O O . VAL A 1 112 ? 12.951 3.380 -21.778 1.00 72.81 112 VAL A O 1
ATOM 896 N N . LEU A 1 113 ? 12.814 2.112 -23.632 1.00 80.06 113 LEU A N 1
ATOM 897 C CA . LEU A 1 113 ? 13.497 0.962 -23.036 1.00 80.06 113 LEU A CA 1
ATOM 898 C C . LEU A 1 113 ? 14.903 1.349 -22.576 1.00 80.06 113 LEU A C 1
ATOM 900 O O . LEU A 1 113 ? 15.601 2.129 -23.233 1.00 80.06 113 LEU A O 1
ATOM 904 N N . SER A 1 114 ? 15.323 0.795 -21.442 1.00 83.12 114 SER A N 1
ATOM 905 C CA . SER A 1 114 ? 16.696 0.960 -20.988 1.00 83.12 114 SER A CA 1
ATOM 906 C C . SER A 1 114 ? 17.649 0.261 -21.957 1.00 83.12 114 SER A C 1
ATOM 908 O O . SER A 1 114 ? 17.316 -0.743 -22.593 1.00 83.12 114 SER A O 1
ATOM 910 N N . GLN A 1 115 ? 18.864 0.793 -22.077 1.00 83.44 115 GLN A N 1
ATOM 911 C CA . GLN A 1 115 ? 19.886 0.180 -22.924 1.00 83.44 115 GLN A CA 1
ATOM 912 C C . GLN A 1 115 ? 20.260 -1.223 -22.424 1.00 83.44 115 GLN A C 1
ATOM 914 O O . GLN A 1 115 ? 20.485 -2.116 -23.236 1.00 83.44 115 GLN A O 1
ATOM 919 N N . ALA A 1 116 ? 20.269 -1.423 -21.102 1.00 83.25 116 ALA A N 1
ATOM 920 C CA . ALA A 1 116 ? 20.528 -2.715 -20.476 1.00 83.25 116 ALA A CA 1
ATOM 921 C C . ALA A 1 116 ? 19.456 -3.749 -20.848 1.00 83.25 116 ALA A C 1
ATOM 923 O O . ALA A 1 116 ? 19.792 -4.849 -21.278 1.00 83.25 116 ALA A O 1
ATOM 924 N N . PHE A 1 117 ? 18.175 -3.373 -20.776 1.00 85.44 117 PHE A N 1
ATOM 925 C CA . PHE A 1 117 ? 17.078 -4.260 -21.150 1.00 85.44 117 PHE A CA 1
ATOM 926 C C . PHE A 1 117 ? 17.080 -4.563 -22.651 1.00 85.44 117 PHE A C 1
ATOM 928 O O . PHE A 1 117 ? 16.978 -5.720 -23.045 1.00 85.44 117 PHE A O 1
ATOM 935 N N . SER A 1 118 ? 17.274 -3.546 -23.497 1.00 86.19 118 SER A N 1
ATOM 936 C CA . SER A 1 118 ? 17.371 -3.734 -24.950 1.00 86.19 118 SER A CA 1
ATOM 937 C C . SER A 1 118 ? 18.513 -4.688 -25.328 1.00 86.19 118 SER A C 1
ATOM 939 O O . SER A 1 118 ? 18.312 -5.628 -26.093 1.00 86.19 118 SER A O 1
ATOM 941 N N . SER A 1 119 ? 19.695 -4.521 -24.720 1.00 86.31 119 SER A N 1
ATOM 942 C CA . SER A 1 119 ? 20.833 -5.427 -24.920 1.00 86.31 119 SER A CA 1
ATOM 943 C C . SER A 1 119 ? 20.534 -6.854 -24.456 1.00 86.31 119 SER A C 1
ATOM 945 O O . SER A 1 119 ? 20.922 -7.803 -25.133 1.00 86.31 119 SER A O 1
ATOM 947 N N . ALA A 1 120 ? 19.851 -7.018 -23.320 1.00 85.56 120 ALA A N 1
ATOM 948 C CA . ALA A 1 120 ? 19.471 -8.333 -22.816 1.00 85.56 120 ALA A CA 1
ATOM 949 C C . ALA A 1 120 ? 18.477 -9.029 -23.762 1.00 85.56 120 ALA A C 1
ATOM 951 O O . ALA A 1 120 ? 18.672 -10.193 -24.098 1.00 85.56 120 ALA A O 1
ATOM 952 N N . ILE A 1 121 ? 17.475 -8.312 -24.280 1.00 84.94 121 ILE A N 1
ATOM 953 C CA . ILE A 1 121 ? 16.536 -8.853 -25.275 1.00 84.94 121 ILE A CA 1
ATOM 954 C C . ILE A 1 121 ? 17.243 -9.221 -26.580 1.00 84.94 121 ILE A C 1
ATOM 956 O O . ILE A 1 121 ? 16.992 -10.290 -27.122 1.00 84.94 121 ILE A O 1
ATOM 960 N N . HIS A 1 122 ? 18.167 -8.390 -27.065 1.00 85.00 122 HIS A N 1
ATOM 961 C CA . HIS A 1 122 ? 18.946 -8.712 -28.262 1.00 85.00 122 HIS A CA 1
ATOM 962 C C . HIS A 1 122 ? 19.887 -9.912 -28.076 1.00 85.00 122 HIS A C 1
ATOM 964 O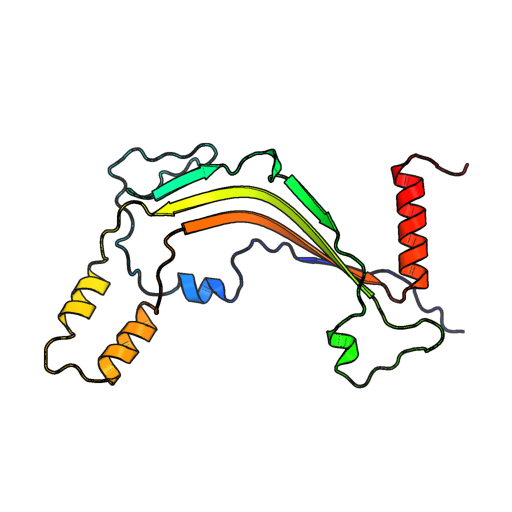 O . HIS A 1 122 ? 20.256 -10.537 -29.065 1.00 85.00 122 HIS A O 1
ATOM 970 N N . SER A 1 123 ? 20.256 -10.257 -26.838 1.00 80.75 123 SER A N 1
ATOM 971 C CA . SER A 1 123 ? 21.019 -11.480 -26.555 1.00 80.75 123 SER A CA 1
ATOM 972 C C . SER A 1 123 ? 20.173 -12.758 -26.647 1.00 80.75 123 SER A C 1
ATOM 974 O O . SER A 1 123 ? 20.727 -13.844 -26.813 1.00 80.75 123 SER A O 1
ATOM 976 N N . LEU A 1 124 ? 18.841 -12.631 -26.612 1.00 80.44 124 LEU A N 1
ATOM 977 C CA . LEU A 1 124 ? 17.891 -13.717 -26.845 1.00 80.44 124 LEU A CA 1
ATOM 978 C C . LEU A 1 124 ? 17.648 -13.909 -28.357 1.00 80.44 124 LEU A C 1
ATOM 980 O O . LEU A 1 124 ? 16.561 -13.639 -28.862 1.00 80.44 124 LEU A O 1
ATOM 984 N N . ASP A 1 125 ? 18.665 -14.333 -29.107 1.00 72.38 125 ASP A N 1
ATOM 985 C CA . ASP A 1 125 ? 18.507 -14.735 -30.519 1.00 72.38 125 ASP A CA 1
ATOM 986 C C . ASP A 1 125 ? 18.191 -16.246 -30.635 1.00 72.38 125 ASP A C 1
ATOM 988 O O . ASP A 1 125 ? 18.186 -16.962 -29.633 1.00 72.38 125 ASP A O 1
ATOM 992 N N . GLY A 1 126 ? 17.910 -16.769 -31.833 1.00 66.50 126 GLY A N 1
ATOM 993 C CA . GLY A 1 126 ? 17.331 -18.094 -32.131 1.00 66.50 126 GLY A CA 1
ATOM 994 C C . GLY A 1 126 ? 17.974 -19.356 -31.514 1.00 66.50 126 GLY A C 1
ATOM 995 O O . GLY A 1 126 ? 17.449 -20.448 -31.718 1.00 66.50 126 GLY A O 1
ATOM 996 N N . ALA A 1 127 ? 19.055 -19.234 -30.737 1.00 68.38 127 ALA A N 1
ATOM 997 C CA . ALA A 1 127 ? 19.662 -20.283 -29.909 1.00 68.38 127 ALA A CA 1
ATOM 998 C C . ALA A 1 127 ? 19.381 -20.134 -28.391 1.00 68.38 127 ALA A C 1
ATOM 1000 O O . ALA A 1 127 ? 20.069 -20.744 -27.572 1.00 68.38 127 ALA A O 1
ATOM 1001 N N . THR A 1 128 ? 18.394 -19.320 -28.004 1.00 79.06 128 THR A N 1
ATOM 1002 C CA . THR A 1 128 ? 18.085 -19.012 -26.598 1.00 79.06 128 THR A CA 1
ATOM 1003 C C . THR A 1 128 ? 17.658 -20.253 -25.806 1.00 79.06 128 THR A C 1
ATOM 1005 O O . THR A 1 128 ? 16.741 -20.975 -26.207 1.00 79.06 128 THR A O 1
ATOM 1008 N N . GLN A 1 129 ? 18.262 -20.475 -24.635 1.00 83.38 129 GLN A N 1
ATOM 1009 C CA . GLN A 1 129 ? 17.870 -21.544 -23.717 1.00 83.38 129 GLN A CA 1
ATOM 1010 C C . GLN A 1 129 ? 16.882 -21.049 -22.655 1.00 83.38 129 GLN A C 1
ATOM 1012 O O . GLN A 1 129 ? 16.795 -19.866 -22.328 1.00 83.38 129 GLN A O 1
ATOM 1017 N N . ARG A 1 130 ? 16.150 -21.981 -22.027 1.00 85.75 130 ARG A N 1
ATOM 1018 C CA . ARG A 1 130 ? 15.244 -21.667 -20.905 1.00 85.75 130 ARG A CA 1
ATOM 1019 C C . ARG A 1 130 ? 15.965 -20.935 -19.762 1.00 85.75 130 ARG A C 1
ATOM 1021 O O . ARG A 1 130 ? 15.345 -20.112 -19.096 1.00 85.75 130 ARG A O 1
ATOM 1028 N N . SER A 1 131 ? 17.245 -21.230 -19.528 1.00 85.06 131 SER A N 1
ATOM 1029 C CA . SER A 1 131 ? 18.073 -20.558 -18.517 1.00 85.06 131 SER A CA 1
ATOM 1030 C C . SER A 1 131 ? 18.213 -19.059 -18.765 1.00 85.06 131 SER A C 1
ATOM 1032 O O . SER A 1 131 ? 18.168 -18.291 -17.806 1.00 85.06 131 SER A O 1
ATOM 1034 N N . ASP A 1 132 ? 18.315 -18.656 -20.029 1.00 84.94 132 ASP A N 1
ATOM 1035 C CA . ASP A 1 132 ? 18.580 -17.274 -20.439 1.00 84.94 132 ASP A CA 1
ATOM 1036 C C . ASP A 1 132 ? 17.319 -16.410 -20.288 1.00 84.94 132 ASP A C 1
ATOM 1038 O O . ASP A 1 132 ? 17.371 -15.251 -19.887 1.00 84.94 132 ASP A O 1
ATOM 1042 N N . PHE A 1 133 ? 16.140 -17.005 -20.487 1.00 83.38 133 PHE A N 1
ATOM 1043 C CA . PHE A 1 133 ? 14.875 -16.355 -20.138 1.00 83.38 133 PHE A CA 1
ATOM 1044 C C . PHE A 1 133 ? 14.706 -16.191 -18.622 1.00 83.38 133 PHE A C 1
ATOM 1046 O O . PHE A 1 133 ? 14.226 -15.160 -18.148 1.00 83.38 133 PHE A O 1
ATOM 1053 N N . VAL A 1 134 ? 15.089 -17.205 -17.839 1.00 87.00 134 VAL A N 1
ATOM 1054 C CA . VAL A 1 134 ? 14.961 -17.166 -16.373 1.00 87.00 134 VAL A CA 1
ATOM 1055 C C . VAL A 1 134 ? 15.921 -16.144 -15.758 1.00 87.00 134 VAL A C 1
ATOM 1057 O O . VAL A 1 134 ? 15.551 -15.502 -14.775 1.00 87.00 134 VAL A O 1
ATOM 1060 N N . SER A 1 135 ? 17.125 -15.961 -16.312 1.00 85.25 135 SER A N 1
ATOM 1061 C CA . SER A 1 135 ? 18.067 -14.939 -15.838 1.00 85.25 135 SER A CA 1
ATOM 1062 C C . SER A 1 135 ? 17.529 -13.525 -16.068 1.00 85.25 135 SER A C 1
ATOM 1064 O O . SER A 1 135 ? 17.521 -12.733 -15.128 1.00 85.25 135 SER A O 1
ATOM 1066 N N . ILE A 1 136 ? 16.961 -13.242 -17.243 1.00 85.12 136 ILE A N 1
ATOM 1067 C CA . ILE A 1 136 ? 16.350 -11.937 -17.543 1.00 85.12 136 ILE A CA 1
ATOM 1068 C C . ILE A 1 136 ? 15.141 -11.661 -16.645 1.00 85.12 136 ILE A C 1
ATOM 1070 O O . ILE A 1 136 ? 15.010 -10.561 -16.111 1.00 85.12 136 ILE A O 1
ATOM 1074 N N . LEU A 1 137 ? 14.283 -12.658 -16.406 1.00 85.56 137 LEU A N 1
ATOM 1075 C CA . LEU A 1 137 ? 13.140 -12.508 -15.497 1.00 85.56 137 LEU A CA 1
ATOM 1076 C C . LEU A 1 137 ? 13.564 -12.262 -14.044 1.00 85.56 137 LEU A C 1
ATOM 1078 O O . LEU A 1 137 ? 12.864 -11.561 -13.313 1.00 85.56 137 LEU A O 1
ATOM 1082 N N . ARG A 1 138 ? 14.693 -12.834 -13.610 1.00 85.56 138 ARG A N 1
ATOM 1083 C CA . ARG A 1 138 ? 15.261 -12.555 -12.283 1.00 85.56 138 ARG A CA 1
ATOM 1084 C C . ARG A 1 138 ? 15.820 -11.140 -12.194 1.00 85.56 138 ARG A C 1
ATOM 1086 O O . ARG A 1 138 ? 15.654 -10.504 -11.160 1.00 85.56 138 ARG A O 1
ATOM 1093 N N . GLU A 1 139 ? 16.462 -10.669 -13.257 1.00 84.31 139 GLU A N 1
ATOM 1094 C CA . GLU A 1 139 ? 17.143 -9.377 -13.280 1.00 84.31 139 GLU A CA 1
ATOM 1095 C C . GLU A 1 139 ? 16.179 -8.191 -13.438 1.00 84.31 139 GLU A C 1
ATOM 1097 O O . GLU A 1 139 ? 16.231 -7.243 -12.655 1.00 84.31 139 GLU A O 1
ATOM 1102 N N . PHE A 1 140 ? 15.275 -8.252 -14.417 1.00 84.31 140 PHE A N 1
ATOM 1103 C CA . PHE A 1 140 ? 14.367 -7.152 -14.758 1.00 84.31 140 PHE A CA 1
ATOM 1104 C C . PHE A 1 140 ? 12.963 -7.325 -14.167 1.00 84.31 140 PHE A C 1
ATOM 1106 O O . PHE A 1 140 ? 12.217 -6.361 -14.031 1.00 84.31 140 PHE A O 1
ATOM 1113 N N . GLY A 1 141 ? 12.596 -8.540 -13.757 1.00 84.25 141 GLY A N 1
ATOM 1114 C CA . GLY A 1 141 ? 11.239 -8.860 -13.330 1.00 84.25 141 GLY A CA 1
ATOM 1115 C C . GLY A 1 141 ? 10.311 -9.216 -14.490 1.00 84.25 141 GLY A C 1
ATOM 1116 O O . GLY A 1 141 ? 10.700 -9.284 -15.652 1.00 84.25 141 GLY A O 1
ATOM 1117 N N . ASN A 1 142 ? 9.057 -9.495 -14.146 1.00 82.75 142 ASN A N 1
ATOM 1118 C CA . ASN A 1 142 ? 8.028 -9.961 -15.076 1.00 82.75 142 ASN A CA 1
ATOM 1119 C C . ASN A 1 142 ? 7.024 -8.873 -15.490 1.00 82.75 142 ASN A C 1
ATOM 1121 O O . ASN A 1 142 ? 6.288 -9.075 -16.449 1.00 82.75 142 ASN A O 1
ATOM 1125 N N . HIS A 1 143 ? 6.979 -7.744 -14.779 1.00 84.19 143 HIS A N 1
ATOM 1126 C CA . HIS A 1 143 ? 6.049 -6.644 -15.031 1.00 84.19 143 HIS A CA 1
ATOM 1127 C C . HIS A 1 143 ? 6.743 -5.301 -14.806 1.00 84.19 143 HIS A C 1
ATOM 1129 O O . HIS A 1 143 ? 7.685 -5.207 -14.019 1.00 84.19 143 HIS A O 1
ATOM 1135 N N . TYR A 1 144 ? 6.225 -4.262 -15.455 1.00 82.00 144 TYR A N 1
ATOM 1136 C CA . TYR A 1 144 ? 6.561 -2.869 -15.177 1.00 82.00 144 TYR A CA 1
ATOM 1137 C C . TYR A 1 144 ? 5.325 -2.139 -14.634 1.00 82.00 144 TYR A C 1
ATOM 1139 O O . TYR A 1 144 ? 4.190 -2.521 -14.923 1.00 82.00 144 TYR A O 1
ATOM 1147 N N . VAL A 1 145 ? 5.542 -1.090 -13.843 1.00 83.75 145 VAL A N 1
ATOM 1148 C CA . VAL A 1 145 ? 4.461 -0.273 -13.274 1.00 83.75 145 VAL A CA 1
ATOM 1149 C C . VAL A 1 145 ? 4.092 0.816 -14.277 1.00 83.75 145 VAL A C 1
ATOM 1151 O O . VAL A 1 145 ? 4.882 1.723 -14.509 1.00 83.75 145 VAL A O 1
ATOM 1154 N N . GLN A 1 146 ? 2.918 0.718 -14.902 1.00 83.75 146 GLN A N 1
ATOM 1155 C CA . GLN A 1 146 ? 2.430 1.730 -15.851 1.00 83.75 146 GLN A CA 1
ATOM 1156 C C . GLN A 1 146 ? 1.672 2.869 -15.162 1.00 83.75 146 GLN A C 1
ATOM 1158 O O . GLN A 1 146 ? 1.738 4.020 -15.594 1.00 83.75 146 GLN A O 1
ATOM 1163 N N . GLU A 1 147 ? 0.925 2.530 -14.118 1.00 84.75 147 GLU A N 1
ATOM 1164 C CA . GLU A 1 147 ? 0.024 3.418 -13.402 1.00 84.75 147 GLU A CA 1
ATOM 1165 C C . GLU A 1 147 ? 0.053 3.022 -11.928 1.00 84.75 147 GLU A C 1
ATOM 1167 O O . GLU A 1 147 ? 0.012 1.834 -11.599 1.00 84.75 147 GLU A O 1
ATOM 1172 N N . ALA A 1 148 ? 0.197 4.008 -11.051 1.00 85.75 148 ALA A N 1
ATOM 1173 C CA . ALA A 1 148 ? 0.262 3.802 -9.614 1.00 85.75 148 ALA A CA 1
ATOM 1174 C C . ALA A 1 148 ? -0.260 5.030 -8.874 1.00 85.75 148 ALA A C 1
ATOM 1176 O O . ALA A 1 148 ? -0.166 6.161 -9.353 1.00 85.75 148 ALA A O 1
ATOM 1177 N N . VAL A 1 149 ? -0.789 4.798 -7.677 1.00 84.38 149 VAL A N 1
ATOM 1178 C CA . VAL A 1 149 ? -1.144 5.864 -6.746 1.00 84.38 149 VAL A CA 1
ATOM 1179 C C . VAL A 1 149 ? -0.055 5.929 -5.691 1.00 84.38 149 VAL A C 1
ATOM 1181 O O . VAL A 1 149 ? 0.188 4.958 -4.981 1.00 84.38 149 VAL A O 1
ATOM 1184 N N . TYR A 1 150 ? 0.597 7.078 -5.611 1.00 83.62 150 TYR A N 1
ATOM 1185 C CA . TYR A 1 150 ? 1.574 7.399 -4.584 1.00 83.62 150 TYR A CA 1
ATOM 1186 C C . TYR A 1 150 ? 0.965 8.380 -3.603 1.00 83.62 150 TYR A C 1
ATOM 1188 O O . TYR A 1 150 ? 0.071 9.141 -3.950 1.00 83.62 150 TYR A O 1
ATOM 1196 N N . GLY A 1 151 ? 1.461 8.407 -2.381 1.00 83.88 151 GLY A N 1
ATOM 1197 C CA . GLY A 1 151 ? 0.987 9.351 -1.390 1.00 83.88 151 GLY A CA 1
ATOM 1198 C C . GLY A 1 151 ? 1.376 8.918 -0.000 1.00 83.88 151 GLY A C 1
ATOM 1199 O O . GLY A 1 151 ? 2.242 8.061 0.170 1.00 83.88 151 GLY A O 1
ATOM 1200 N N . PHE A 1 152 ? 0.721 9.524 0.976 1.00 81.56 152 PHE A N 1
ATOM 1201 C CA . PHE A 1 152 ? 0.927 9.202 2.373 1.00 81.56 152 PHE A CA 1
ATOM 1202 C C . PHE A 1 152 ? -0.312 8.510 2.929 1.00 81.56 152 PHE A C 1
ATOM 1204 O O . PHE A 1 152 ? -1.436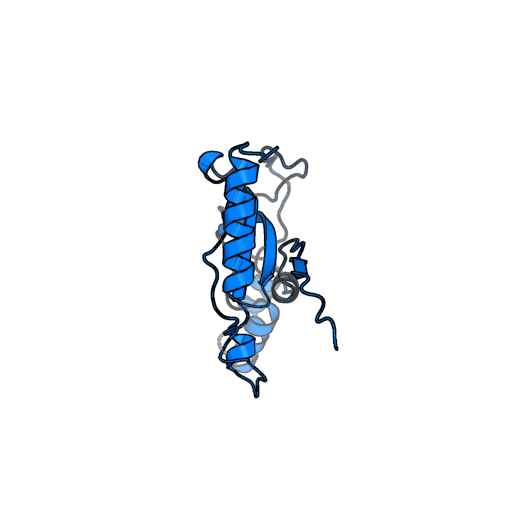 9.014 2.820 1.00 81.56 152 PHE A O 1
ATOM 1211 N N . GLN A 1 153 ? -0.081 7.330 3.487 1.00 81.88 153 GLN A N 1
ATOM 1212 C CA . GLN A 1 153 ? -1.080 6.529 4.161 1.00 81.88 153 GLN A CA 1
ATOM 1213 C C . GLN A 1 153 ? -0.504 6.126 5.509 1.00 81.88 153 GLN A C 1
ATOM 1215 O O . GLN A 1 153 ? 0.564 5.536 5.557 1.00 81.88 153 GLN A O 1
ATOM 1220 N N . GLU A 1 154 ? -1.243 6.414 6.566 1.00 83.69 154 GLU A N 1
ATOM 1221 C CA . GLU A 1 154 ? -0.961 5.943 7.915 1.00 83.69 154 GLU A CA 1
ATOM 1222 C C . GLU A 1 154 ? -1.944 4.837 8.254 1.00 83.69 154 GLU A C 1
ATOM 1224 O O . GLU A 1 154 ? -3.128 4.927 7.909 1.00 83.69 154 GLU A O 1
ATOM 1229 N N . SER A 1 155 ? -1.469 3.789 8.917 1.00 86.56 155 SER A N 1
ATOM 1230 C CA . SER A 1 155 ? -2.329 2.719 9.411 1.00 86.56 155 SER A CA 1
ATOM 1231 C C . SER A 1 155 ? -1.933 2.314 10.818 1.00 86.56 155 SER A C 1
ATOM 1233 O O . SER A 1 155 ? -0.773 2.058 11.111 1.00 86.56 155 SER A O 1
ATOM 1235 N N . CYS A 1 156 ? -2.915 2.244 11.706 1.00 88.00 156 CYS A N 1
ATOM 1236 C CA . CYS A 1 156 ? -2.731 1.832 13.088 1.00 88.00 156 CYS A CA 1
ATOM 1237 C C . CYS A 1 156 ? -3.641 0.654 13.399 1.00 88.00 156 CYS A C 1
ATOM 1239 O O . CYS A 1 156 ? -4.771 0.564 12.906 1.00 88.00 156 CYS A O 1
ATOM 1241 N N . THR A 1 157 ? -3.155 -0.211 14.276 1.00 88.00 157 THR A N 1
ATOM 1242 C CA . THR A 1 157 ? -3.913 -1.351 14.772 1.00 88.00 157 THR A CA 1
ATOM 1243 C C . THR A 1 157 ? -4.214 -1.118 16.243 1.00 88.00 157 THR A C 1
ATOM 1245 O O . THR A 1 157 ? -3.317 -0.911 17.062 1.00 88.00 157 THR A O 1
ATOM 1248 N N . ILE A 1 158 ? -5.502 -1.106 16.576 1.00 88.75 158 ILE A N 1
ATOM 1249 C CA . ILE A 1 158 ? -5.988 -0.927 17.939 1.00 88.75 158 ILE A CA 1
ATOM 1250 C C . ILE A 1 158 ? -6.340 -2.297 18.498 1.00 88.75 158 ILE A C 1
ATOM 1252 O O . ILE A 1 158 ? -7.223 -2.990 17.979 1.00 88.75 158 ILE A O 1
ATOM 1256 N N . TRP A 1 159 ? -5.663 -2.660 19.581 1.00 87.38 159 TRP A N 1
ATOM 1257 C CA . TRP A 1 159 ? -5.842 -3.934 20.255 1.00 87.38 159 TRP A CA 1
ATOM 1258 C C . TRP A 1 159 ? -6.758 -3.776 21.464 1.00 87.38 159 TRP A C 1
ATOM 1260 O O . TRP A 1 159 ? -6.469 -3.029 22.405 1.00 87.38 159 TRP A O 1
ATOM 1270 N N . TYR A 1 160 ? -7.859 -4.524 21.464 1.00 87.19 160 TYR A N 1
ATOM 1271 C CA . TYR A 1 160 ? -8.782 -4.591 22.587 1.00 87.19 160 TYR A CA 1
ATOM 1272 C C . TYR A 1 160 ? -8.692 -5.951 23.277 1.00 87.19 160 TYR A C 1
ATOM 1274 O O . TYR A 1 160 ? -8.827 -6.989 22.624 1.00 87.19 160 TYR A O 1
ATOM 1282 N N . PRO A 1 161 ? -8.579 -5.980 24.616 1.00 85.25 161 PRO A N 1
ATOM 1283 C CA . PRO A 1 161 ? -8.464 -7.235 25.354 1.00 85.25 161 PRO A CA 1
ATOM 1284 C C . PRO A 1 161 ? -9.733 -8.090 25.258 1.00 85.25 161 PRO A C 1
ATOM 1286 O O . PRO A 1 161 ? -9.666 -9.309 25.379 1.00 85.25 161 PRO A O 1
ATOM 1289 N N . ASN A 1 162 ? -10.901 -7.464 25.084 1.00 84.62 162 ASN A N 1
ATOM 1290 C CA . ASN A 1 162 ? -12.176 -8.148 24.901 1.00 84.62 162 ASN A CA 1
ATOM 1291 C C . ASN A 1 162 ? -13.262 -7.210 24.343 1.00 84.62 162 ASN A C 1
ATOM 1293 O O . ASN A 1 162 ? -13.120 -5.984 24.314 1.00 84.62 162 ASN A O 1
ATOM 1297 N N . LYS A 1 163 ? -14.404 -7.800 23.969 1.00 86.44 163 LYS A N 1
ATOM 1298 C CA . LYS A 1 163 ? -15.558 -7.090 23.395 1.00 86.44 163 LYS A CA 1
ATOM 1299 C C . LYS A 1 163 ? -16.247 -6.110 24.345 1.00 86.44 163 LYS A C 1
ATOM 1301 O O . LYS A 1 163 ? -16.812 -5.119 23.883 1.00 86.44 163 LYS A O 1
ATOM 1306 N N . GLN A 1 164 ? -16.255 -6.383 25.649 1.00 86.75 164 GLN A N 1
ATOM 1307 C CA . GLN A 1 164 ? -16.912 -5.503 26.621 1.00 86.75 164 GLN A CA 1
ATOM 1308 C C . GLN A 1 164 ? -16.155 -4.178 26.745 1.00 86.75 164 GLN A C 1
ATOM 1310 O O . GLN A 1 164 ? -16.771 -3.120 26.638 1.00 86.75 164 GLN A O 1
ATOM 1315 N N . VAL A 1 165 ? -14.825 -4.252 26.865 1.00 88.38 165 VAL A N 1
ATOM 1316 C CA . VAL A 1 165 ? -13.932 -3.086 26.914 1.00 88.38 165 VAL A CA 1
ATOM 1317 C C . VAL A 1 165 ? -14.037 -2.268 25.628 1.00 88.38 165 VAL A C 1
ATOM 1319 O O . VAL A 1 165 ? -14.239 -1.060 25.696 1.00 88.38 165 VAL A O 1
ATOM 1322 N N . GLN A 1 166 ? -14.004 -2.918 24.459 1.00 89.50 166 GLN A N 1
ATOM 1323 C CA . GLN A 1 166 ? -14.167 -2.234 23.170 1.00 89.50 166 GLN A CA 1
ATOM 1324 C C . GLN A 1 166 ? -15.480 -1.439 23.107 1.00 89.50 166 GLN A C 1
ATOM 1326 O O . GLN A 1 166 ? -15.481 -0.261 22.753 1.00 89.50 166 GLN A O 1
ATOM 1331 N N . ARG A 1 167 ? -16.603 -2.056 23.500 1.00 89.31 167 ARG A N 1
ATOM 1332 C CA . ARG A 1 167 ? -17.914 -1.393 23.488 1.00 89.31 167 ARG A CA 1
ATOM 1333 C C . ARG A 1 167 ? -17.969 -0.218 24.460 1.00 89.31 167 ARG A C 1
ATOM 1335 O O . ARG A 1 167 ? -18.553 0.806 24.116 1.00 89.31 167 ARG A O 1
ATOM 1342 N N . GLN A 1 168 ? -17.421 -0.379 25.662 1.00 89.19 168 GLN A N 1
ATOM 1343 C CA . GLN A 1 168 ? -17.405 0.685 26.659 1.00 89.19 168 GLN A CA 1
ATOM 1344 C C . GLN A 1 168 ? -16.614 1.893 26.148 1.00 89.19 168 GLN A C 1
ATOM 1346 O O . GLN A 1 168 ? -17.168 2.988 26.091 1.00 89.19 168 GLN A O 1
ATOM 1351 N N . LEU A 1 169 ? -15.376 1.674 25.692 1.00 88.69 169 LEU A N 1
ATOM 1352 C CA . LEU A 1 169 ? -14.522 2.730 25.143 1.00 88.69 169 LEU A CA 1
ATOM 1353 C C . LEU A 1 169 ? -15.171 3.416 23.937 1.00 88.69 169 LEU A C 1
ATOM 1355 O O . LEU A 1 169 ? -15.125 4.637 23.818 1.00 88.69 169 LEU A O 1
ATOM 1359 N N . TRP A 1 170 ? -15.832 2.651 23.064 1.00 88.69 170 TRP A N 1
ATOM 1360 C CA . TRP A 1 170 ? -16.536 3.208 21.910 1.00 88.69 170 TRP A CA 1
ATOM 1361 C C . TRP A 1 170 ? -17.703 4.121 22.308 1.00 88.69 170 TRP A C 1
ATOM 1363 O O . TRP A 1 170 ? -17.872 5.199 21.739 1.00 88.69 170 TRP A O 1
ATOM 1373 N N . LEU A 1 171 ? -18.508 3.716 23.295 1.00 88.06 171 LEU A N 1
ATOM 1374 C CA . LEU A 1 171 ? -19.619 4.532 23.794 1.00 88.06 171 LEU A CA 1
ATOM 1375 C C . LEU A 1 171 ? -19.118 5.796 24.502 1.00 88.06 171 LEU A C 1
ATOM 1377 O O . LEU A 1 171 ? -19.656 6.874 24.259 1.00 88.06 171 LEU A O 1
ATOM 1381 N N . GLU A 1 172 ? -18.069 5.681 25.319 1.00 88.19 172 GLU A N 1
ATOM 1382 C CA . GLU A 1 172 ? -17.430 6.829 25.972 1.00 88.19 172 GLU A CA 1
ATOM 1383 C C . GLU A 1 172 ? -16.872 7.817 24.937 1.00 88.19 172 GLU A C 1
ATOM 1385 O O . GLU A 1 172 ? -17.151 9.014 25.012 1.00 88.19 172 GLU A O 1
ATOM 1390 N N . TYR A 1 173 ? -16.178 7.327 23.906 1.00 85.62 173 TYR A N 1
ATOM 1391 C CA . TYR A 1 173 ? -15.698 8.150 22.795 1.00 85.62 173 TYR A CA 1
ATOM 1392 C C . TYR A 1 173 ? -16.842 8.861 22.057 1.00 85.62 173 TYR A C 1
ATOM 1394 O O . TYR A 1 173 ? -16.740 10.046 21.727 1.00 85.62 173 TYR A O 1
ATOM 1402 N N . GLN A 1 174 ? -17.962 8.177 21.811 1.00 85.94 174 GLN A N 1
ATOM 1403 C CA . GLN A 1 174 ? -19.126 8.796 21.175 1.00 85.94 174 GLN A CA 1
ATOM 1404 C C . GLN A 1 174 ? -19.758 9.891 22.038 1.00 85.94 174 GLN A C 1
ATOM 1406 O O . GLN A 1 174 ? -20.212 10.904 21.500 1.00 85.94 174 GLN A O 1
ATOM 1411 N N . ASP A 1 175 ? -19.796 9.706 23.356 1.00 86.06 175 ASP A N 1
ATOM 1412 C CA . ASP A 1 175 ? -20.321 10.716 24.275 1.00 86.06 175 ASP A CA 1
ATOM 1413 C C . ASP A 1 175 ? -19.387 11.937 24.348 1.00 86.06 175 ASP A C 1
ATOM 1415 O O . ASP A 1 175 ? -19.861 13.076 24.260 1.00 86.06 175 ASP A O 1
ATOM 1419 N N . ILE A 1 176 ? -18.067 11.718 24.405 1.00 85.50 176 ILE A N 1
ATOM 1420 C CA . ILE A 1 176 ? -17.049 12.783 24.408 1.00 85.50 176 ILE A CA 1
ATOM 1421 C C . ILE A 1 176 ? -17.050 13.557 23.084 1.00 85.50 176 ILE A C 1
ATOM 1423 O O . ILE A 1 176 ? -17.104 14.787 23.092 1.00 85.50 176 ILE A O 1
ATOM 1427 N N . SER A 1 177 ? -17.043 12.863 21.943 1.00 80.31 177 SER A N 1
ATOM 1428 C CA . SER A 1 177 ? -17.012 13.496 20.611 1.00 80.31 177 SER A CA 1
ATOM 1429 C C . SER A 1 177 ? -18.261 14.331 20.320 1.00 80.31 177 SER A C 1
ATOM 1431 O O . SER A 1 177 ? -18.189 15.336 19.616 1.00 80.31 177 SER A O 1
ATOM 1433 N N . LYS A 1 178 ? -19.408 13.970 20.910 1.00 82.44 178 LYS A N 1
ATOM 1434 C CA . LYS A 1 178 ? -20.659 14.743 20.833 1.00 82.44 178 LYS A CA 1
ATOM 1435 C C . LYS A 1 178 ? -20.779 15.825 21.912 1.00 82.44 178 LYS A C 1
ATOM 1437 O O . LYS A 1 178 ? -21.834 16.451 22.020 1.00 82.44 178 LYS A O 1
ATOM 1442 N N . GLY A 1 179 ? -19.739 16.047 22.717 1.00 69.50 179 GLY A N 1
ATOM 1443 C CA . GLY A 1 179 ? -19.704 17.090 23.743 1.00 69.50 179 GLY A CA 1
ATOM 1444 C C . GLY A 1 179 ? -20.608 16.834 24.952 1.00 69.50 179 GLY A C 1
ATOM 1445 O O . GLY A 1 179 ? -20.900 17.765 25.700 1.00 69.50 179 GLY A O 1
ATOM 1446 N N . ARG A 1 180 ? -21.064 15.595 25.182 1.00 61.56 180 ARG A N 1
ATOM 1447 C CA . ARG A 1 180 ? -21.824 15.221 26.386 1.00 61.56 180 ARG A CA 1
ATOM 1448 C C . ARG A 1 180 ? -20.865 14.841 27.505 1.00 61.56 180 ARG A C 1
ATOM 1450 O O . ARG A 1 180 ? -20.803 13.694 27.934 1.00 61.56 180 ARG A O 1
ATOM 1457 N N . ILE A 1 181 ? -20.115 15.821 27.993 1.00 57.81 181 ILE A N 1
ATOM 1458 C CA . ILE A 1 181 ? -19.336 15.641 29.217 1.00 57.81 181 ILE A CA 1
ATOM 1459 C C . ILE A 1 181 ? -20.342 15.569 30.371 1.00 57.81 181 ILE A C 1
ATOM 1461 O O . ILE A 1 181 ? -21.024 16.552 30.665 1.00 57.81 181 ILE A O 1
ATOM 1465 N N . ARG A 1 182 ? -20.476 14.392 30.994 1.00 59.09 182 ARG A N 1
ATOM 1466 C CA . ARG A 1 182 ? -21.175 14.271 32.279 1.00 59.09 182 ARG A CA 1
ATOM 1467 C C . ARG A 1 182 ? -20.356 15.051 33.309 1.00 59.09 182 ARG A C 1
ATOM 1469 O O . ARG A 1 182 ? -19.254 14.625 33.645 1.00 59.09 182 ARG A O 1
ATOM 1476 N N . GLN A 1 183 ? -20.866 16.214 33.713 1.00 44.84 183 GLN A N 1
ATOM 1477 C CA . GLN A 1 183 ? -20.462 16.872 34.957 1.00 44.84 183 GLN A CA 1
ATOM 1478 C C . GLN A 1 183 ? -20.921 16.044 36.156 1.00 44.84 183 GLN A C 1
ATOM 1480 O O . GLN A 1 183 ? -22.009 15.426 36.052 1.00 44.84 183 GLN A O 1
#

Organism: NCBI:txid1090488

pLDDT: mean 73.76, std 17.31, range [26.05, 91.0]

Sequence (183 aa):
MSEFNQESLVETNEDIMAPAEDKSRCSRSPIMKNGFFMQKNFARGIEQQLPDGMVVASVPTEVQCHEELSDPIPDPEYLTGMVNFSEVSGYPLVQHWSLRSVLYHVKLNQWVLSQAFSSAIHSLDGATQRSDFVSILREFGNHYVQEAVYGFQESCTIWYPNKQVQRQLWLEYQDISKGRIRQ

Secondary structure (DSSP, 8-state):
------PPEEEEE---S--TTTTTTTTSPPSBPP----S----TT--SPP-TTEEEEEPPGGGSSEEEEPPPEE-TTGGGS----BTTTB--EEEEEEEEEEEEEEEE----B-HHHHHHHHH--TT--HHHHHHHHHHH-S---SEEEEEEEEEEEEEES-HHHHHHHHHHHHHHHTT----

InterPro domains:
  IPR026995 Astrotactin [PTHR16592] (31-179)

Foldseek 3Di:
DDPPPFDKDKFWDQCPPPPPVNVLVVPFDAFFADADQPDQADDPPDPDRDGDQKDKDWDDCVPAFDKDKDDKDADPVQVVDDHDDDPVQDGKTKIKIKTHHTKMKMFRRDTHGHPVNVVLVVVCPPVDDPVSVVVSCVRHNDDDDGIDMDGGMIMMMIIGRGDVRVVVVVVVVVCVVVVVDDD

Radius of gyration: 25.0 Å; chains: 1; bounding box: 43×44×76 Å